Protein AF-A0A7C7V1P6-F1 (afdb_monomer)

Radius of gyration: 11.03 Å; Cα contacts (8 Å, |Δi|>4): 68; chains: 1; bounding box: 26×21×27 Å

Sequence (50 aa):
VEAVGDRLRVATGQGLVRLSSLQPAGKRMLSVEEFLRGYPLKAGHRFGPP

Nearest PDB structures (foldseek):
  6zu0-assembly1_E  TM=3.385E-01  e=1.451E+00  Pseudomonas aeruginosa PAO1
  2h12-assembly1_D  TM=3.858E-01  e=9.646E+00  Acetobacter aceti

Structure (mmCIF, N/CA/C/O backbone):
data_AF-A0A7C7V1P6-F1
#
_entry.id   AF-A0A7C7V1P6-F1
#
loop_
_atom_site.group_PDB
_atom_site.id
_atom_site.type_symbol
_atom_site.label_atom_id
_atom_site.label_alt_id
_atom_site.label_comp_id
_atom_site.label_asym_id
_atom_site.label_entity_id
_atom_site.label_seq_id
_atom_site.pdbx_PDB_ins_code
_atom_site.Cartn_x
_atom_site.Cartn_y
_atom_site.Cartn_z
_atom_site.occupancy
_atom_site.B_iso_or_equiv
_atom_site.auth_seq_id
_atom_site.auth_comp_id
_atom_site.auth_asym_id
_atom_site.auth_atom_id
_atom_site.pdbx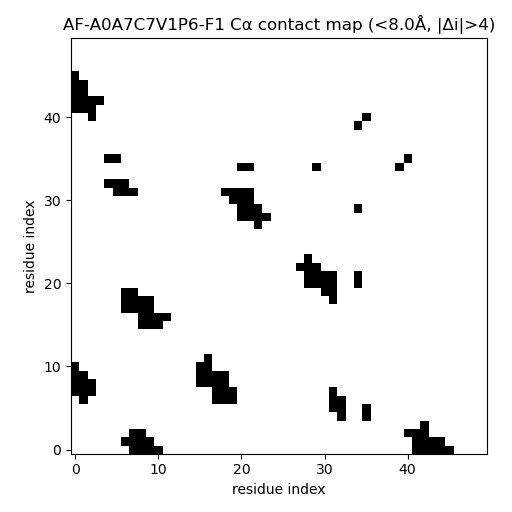_PDB_model_num
ATOM 1 N N . VAL A 1 1 ? -4.284 -5.813 5.960 1.00 81.06 1 VAL A N 1
ATOM 2 C CA . VAL A 1 1 ? -4.279 -5.311 4.563 1.00 81.06 1 VAL A CA 1
ATOM 3 C C . VAL A 1 1 ? -4.860 -6.370 3.642 1.00 81.06 1 VAL A C 1
ATOM 5 O O . VAL A 1 1 ? -4.625 -7.543 3.891 1.00 81.06 1 VAL A O 1
ATOM 8 N N . GLU A 1 2 ? -5.598 -5.977 2.611 1.00 79.00 2 GLU A N 1
ATOM 9 C CA . GLU A 1 2 ? -6.021 -6.818 1.485 1.00 79.00 2 GLU A CA 1
ATOM 10 C C . GLU A 1 2 ? -5.490 -6.159 0.204 1.00 79.00 2 GLU A C 1
ATOM 12 O O . GLU A 1 2 ? -5.771 -4.986 -0.045 1.00 79.00 2 GLU A O 1
ATOM 17 N N . ALA A 1 3 ? -4.700 -6.890 -0.582 1.00 72.25 3 ALA A N 1
ATOM 18 C CA . ALA A 1 3 ? -4.179 -6.437 -1.868 1.00 72.25 3 ALA A CA 1
ATOM 19 C C . ALA A 1 3 ? -4.500 -7.510 -2.915 1.00 72.25 3 ALA A C 1
ATOM 21 O O . ALA A 1 3 ? -3.956 -8.611 -2.847 1.00 72.25 3 ALA A O 1
ATOM 22 N N . VAL A 1 4 ? -5.427 -7.217 -3.829 1.00 71.56 4 VAL A N 1
ATOM 23 C CA . VAL A 1 4 ? -5.871 -8.148 -4.879 1.00 71.56 4 VAL A CA 1
ATOM 24 C C . VAL A 1 4 ? -5.943 -7.385 -6.195 1.00 71.56 4 VAL A C 1
ATOM 26 O O . VAL A 1 4 ? -6.711 -6.429 -6.310 1.00 71.56 4 VAL A O 1
ATOM 29 N N . GLY A 1 5 ? -5.146 -7.810 -7.179 1.00 70.69 5 GLY A N 1
ATOM 30 C CA . GLY A 1 5 ? -5.080 -7.179 -8.497 1.00 70.69 5 GLY A CA 1
ATOM 31 C C . GLY A 1 5 ? -4.678 -5.704 -8.417 1.00 70.69 5 GLY A C 1
ATOM 32 O O . GLY A 1 5 ? -3.547 -5.383 -8.065 1.00 70.69 5 GLY A O 1
ATOM 33 N N . ASP A 1 6 ? -5.627 -4.82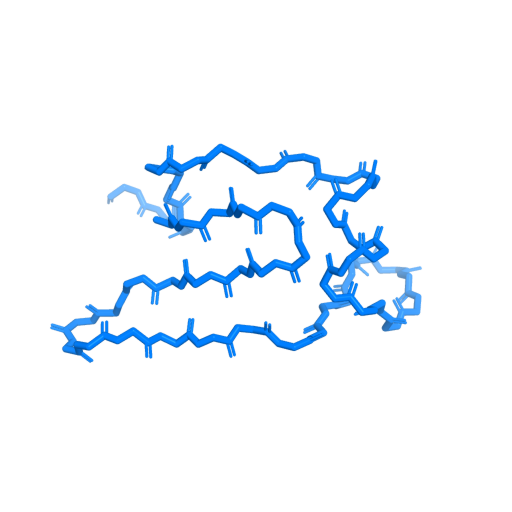5 -8.730 1.00 75.25 6 ASP A N 1
ATOM 34 C CA . ASP A 1 6 ? -5.513 -3.363 -8.787 1.00 75.25 6 ASP A CA 1
ATOM 35 C C . ASP A 1 6 ? -6.009 -2.650 -7.511 1.00 75.25 6 ASP A C 1
ATOM 37 O O . ASP A 1 6 ? -6.053 -1.418 -7.449 1.00 75.25 6 ASP A O 1
ATOM 41 N N . ARG A 1 7 ? -6.430 -3.398 -6.481 1.00 85.69 7 ARG A N 1
ATOM 42 C CA . ARG A 1 7 ? -7.090 -2.847 -5.286 1.00 85.69 7 ARG A CA 1
ATOM 43 C C . ARG A 1 7 ? -6.264 -3.071 -4.033 1.00 85.69 7 ARG A C 1
ATOM 45 O O . ARG A 1 7 ? -5.841 -4.187 -3.744 1.00 85.69 7 ARG A O 1
ATOM 52 N N . LEU A 1 8 ? -6.148 -2.010 -3.235 1.00 92.56 8 LEU A N 1
ATOM 53 C CA . LEU A 1 8 ? -5.538 -2.030 -1.910 1.00 92.56 8 LEU A CA 1
ATOM 54 C C . LEU A 1 8 ? -6.541 -1.520 -0.874 1.00 92.56 8 LEU A C 1
ATOM 56 O O . LEU A 1 8 ? -6.970 -0.363 -0.922 1.00 92.56 8 LEU A O 1
ATOM 60 N N . ARG A 1 9 ? -6.910 -2.388 0.070 1.00 95.19 9 ARG A N 1
ATOM 61 C CA . ARG A 1 9 ? -7.756 -2.053 1.217 1.00 95.19 9 ARG A CA 1
ATOM 62 C C . ARG A 1 9 ? -7.001 -2.266 2.518 1.00 95.19 9 ARG A C 1
ATOM 64 O O . ARG A 1 9 ? -6.297 -3.261 2.709 1.00 95.19 9 ARG A O 1
ATOM 71 N N . VAL A 1 10 ? -7.177 -1.338 3.442 1.00 95.25 10 VAL A N 1
ATOM 72 C CA . VAL A 1 10 ? -6.559 -1.381 4.763 1.00 95.25 10 VAL A CA 1
ATOM 73 C C . VAL A 1 10 ? -7.666 -1.361 5.800 1.00 95.25 10 VAL A C 1
ATOM 75 O O . VAL A 1 10 ? -8.533 -0.492 5.7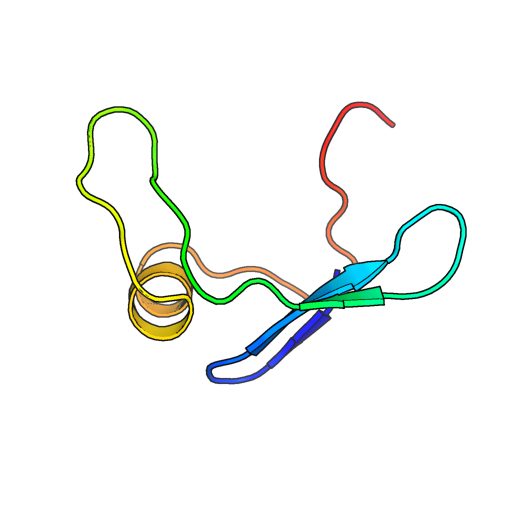66 1.00 95.25 10 VAL A O 1
ATOM 78 N N . ALA A 1 11 ? -7.650 -2.346 6.694 1.00 94.94 11 ALA A N 1
ATOM 79 C CA . ALA A 1 11 ? -8.526 -2.336 7.853 1.00 94.94 11 ALA A CA 1
ATOM 80 C C . ALA A 1 11 ? -8.074 -1.247 8.822 1.00 94.94 11 ALA A C 1
ATOM 82 O O . ALA A 1 11 ? -6.877 -1.103 9.080 1.00 94.94 11 ALA A O 1
ATOM 83 N N . THR A 1 12 ? -9.035 -0.491 9.332 1.00 93.06 12 THR A N 1
ATOM 84 C CA . THR A 1 12 ? -8.834 0.543 10.350 1.00 93.06 12 THR A CA 1
ATOM 85 C C . THR A 1 12 ? -9.511 0.108 11.653 1.00 93.06 12 THR A C 1
ATOM 87 O O . THR A 1 12 ? -10.019 -1.010 11.744 1.00 93.06 12 THR A O 1
ATOM 90 N N . GLY A 1 13 ? -9.524 0.971 12.677 1.00 90.62 13 GLY A N 1
ATOM 91 C CA . GLY A 1 13 ? -10.223 0.680 13.936 1.00 90.62 13 GLY A CA 1
ATOM 92 C C . GLY A 1 13 ? -11.713 0.364 13.743 1.00 90.62 13 GLY A C 1
ATOM 93 O O . GLY A 1 13 ? -12.261 -0.465 14.461 1.00 90.62 13 GLY A O 1
ATOM 94 N N . GLN A 1 14 ? -12.349 0.968 12.733 1.00 94.00 14 GLN A N 1
ATOM 95 C CA . GLN A 1 14 ? -13.692 0.618 12.277 1.00 94.00 14 GLN A CA 1
ATOM 96 C C . GLN A 1 14 ? -13.774 0.750 10.751 1.00 94.00 14 GLN A C 1
ATOM 98 O O . GLN A 1 14 ? -13.557 1.828 10.198 1.00 94.00 14 GLN A O 1
ATOM 103 N N . GLY A 1 15 ? -14.135 -0.343 10.076 1.00 93.75 15 GLY A N 1
ATOM 104 C CA . GLY A 1 15 ? -14.310 -0.379 8.625 1.00 93.75 15 GLY A CA 1
ATOM 105 C C 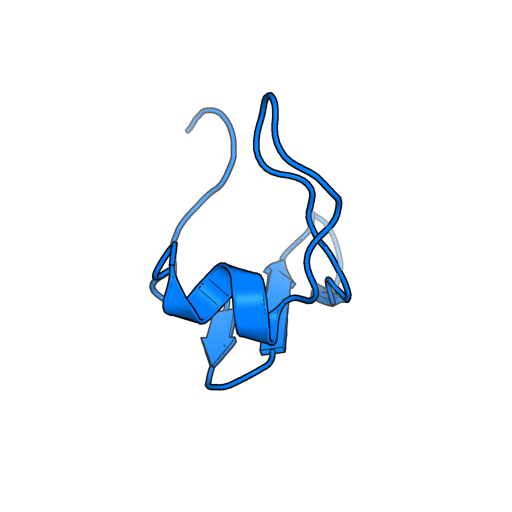. GLY A 1 15 ? -13.012 -0.562 7.830 1.00 93.75 15 GLY A C 1
ATOM 106 O O . GLY A 1 15 ? -12.006 -1.077 8.321 1.00 93.75 15 GLY A O 1
ATOM 107 N N . LEU A 1 16 ? -13.075 -0.192 6.549 1.00 95.06 16 LEU A N 1
ATOM 108 C CA . LEU A 1 16 ? -11.999 -0.360 5.574 1.00 95.06 16 LEU A CA 1
ATOM 109 C C . LEU A 1 16 ? -11.754 0.955 4.833 1.00 95.06 16 LEU A C 1
ATOM 111 O O . LEU A 1 16 ? -12.698 1.612 4.399 1.00 95.06 16 LEU A O 1
ATOM 115 N N . VAL A 1 17 ? -10.485 1.281 4.597 1.00 94.81 17 VAL A N 1
ATOM 116 C CA . VAL A 1 17 ? -10.078 2.353 3.682 1.00 94.81 17 VAL A CA 1
ATOM 117 C C . VAL A 1 17 ? -9.560 1.727 2.396 1.00 94.81 17 VAL A C 1
ATOM 119 O O . VAL A 1 17 ? -8.659 0.888 2.423 1.00 94.81 17 VAL A O 1
ATOM 122 N N . ARG A 1 18 ? -10.120 2.142 1.256 1.00 94.12 18 ARG A N 1
ATOM 123 C CA . ARG A 1 18 ? -9.594 1.806 -0.070 1.00 94.12 18 ARG A CA 1
ATOM 124 C C . ARG A 1 18 ? -8.636 2.903 -0.511 1.00 94.12 18 ARG A C 1
ATOM 126 O O . ARG A 1 18 ? -9.045 4.049 -0.662 1.00 94.12 18 ARG A O 1
ATOM 133 N N . LEU A 1 19 ? -7.387 2.535 -0.760 1.00 94.19 19 LEU A N 1
ATOM 134 C CA . LEU A 1 19 ? -6.400 3.445 -1.330 1.00 94.19 19 LEU A CA 1
ATOM 135 C C . LEU A 1 19 ? -6.560 3.462 -2.855 1.00 94.19 19 LEU A C 1
ATOM 137 O O . LEU A 1 19 ? -6.783 2.417 -3.468 1.00 94.19 19 LEU A O 1
ATOM 141 N N . SER A 1 20 ? -6.486 4.651 -3.453 1.00 95.12 20 SER A N 1
ATOM 142 C CA . SER A 1 20 ? -6.555 4.875 -4.907 1.00 95.12 20 SER A CA 1
ATOM 143 C C . SER A 1 20 ? -5.186 5.204 -5.514 1.00 95.12 20 SER A C 1
ATOM 145 O O . SER A 1 20 ? -4.896 4.799 -6.641 1.00 95.12 20 SER A O 1
ATOM 147 N N . SER A 1 21 ? -4.320 5.867 -4.749 1.00 95.62 21 SER A N 1
ATOM 148 C CA . SER A 1 21 ? -2.966 6.244 -5.148 1.00 95.62 21 SER A CA 1
ATOM 149 C C . SER A 1 21 ? -2.031 6.313 -3.943 1.00 95.62 21 SER A C 1
ATOM 151 O O . SER A 1 21 ? -2.476 6.609 -2.833 1.00 95.62 21 SER A O 1
ATOM 153 N N . LEU A 1 22 ? -0.738 6.068 -4.163 1.00 95.44 22 LEU A N 1
ATOM 154 C CA . LEU A 1 22 ? 0.319 6.204 -3.158 1.00 95.44 22 LEU A CA 1
ATOM 155 C C . LEU A 1 22 ? 1.552 6.886 -3.749 1.00 95.44 22 LEU A C 1
ATOM 157 O O . LEU A 1 22 ? 1.879 6.706 -4.920 1.00 95.44 22 LEU A O 1
ATOM 161 N N . GLN A 1 23 ? 2.280 7.612 -2.905 1.00 97.31 23 GLN A N 1
ATOM 162 C CA . GLN A 1 23 ? 3.565 8.202 -3.253 1.00 97.31 23 GLN A CA 1
ATOM 163 C C . GLN A 1 23 ? 4.680 7.519 -2.449 1.00 97.31 23 GLN A C 1
ATOM 165 O O . GLN A 1 23 ? 4.798 7.760 -1.246 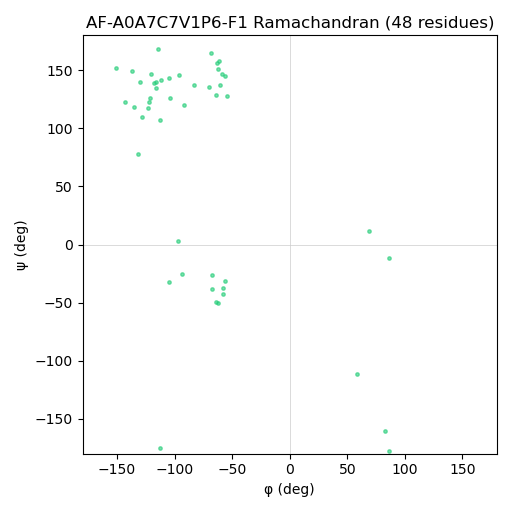1.00 97.31 23 GLN A O 1
ATOM 170 N N . PRO A 1 24 ? 5.518 6.679 -3.081 1.00 95.25 24 PRO A N 1
ATOM 171 C CA . PRO A 1 24 ? 6.745 6.208 -2.452 1.00 95.25 24 PRO A CA 1
ATOM 172 C C . PRO A 1 24 ? 7.695 7.377 -2.150 1.00 95.25 24 PRO A C 1
ATOM 174 O O . PRO A 1 24 ? 7.723 8.372 -2.878 1.00 95.25 24 PRO A O 1
ATOM 177 N N . ALA A 1 25 ? 8.514 7.243 -1.106 1.00 95.44 25 ALA A N 1
ATOM 178 C CA . ALA A 1 25 ? 9.471 8.278 -0.719 1.00 95.44 25 ALA A CA 1
ATOM 179 C C . ALA A 1 25 ? 10.395 8.664 -1.893 1.00 95.44 25 ALA A C 1
ATOM 181 O O . ALA A 1 25 ? 10.988 7.804 -2.546 1.00 95.44 25 ALA A O 1
ATOM 182 N N . GLY A 1 26 ? 10.490 9.967 -2.182 1.00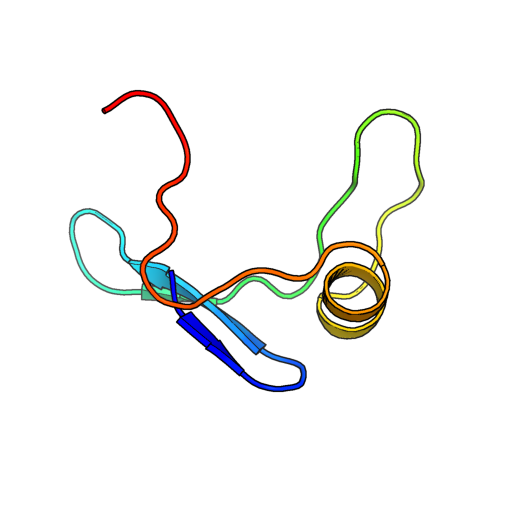 96.81 26 GLY A N 1
ATOM 183 C CA . GLY A 1 26 ? 11.306 10.499 -3.280 1.00 96.81 26 GLY A CA 1
ATOM 184 C C . GLY A 1 26 ? 10.802 10.170 -4.695 1.00 96.81 26 GLY A C 1
ATOM 185 O O . GLY A 1 26 ? 11.537 10.369 -5.660 1.00 96.81 26 GLY A O 1
ATOM 186 N N . LYS A 1 27 ? 9.577 9.649 -4.849 1.00 96.19 27 LYS A N 1
ATOM 187 C CA . LYS A 1 27 ? 8.953 9.349 -6.150 1.00 96.19 27 LYS A CA 1
ATOM 188 C C . LYS A 1 27 ? 7.732 10.240 -6.392 1.00 96.19 27 LYS A C 1
ATOM 190 O O . LYS A 1 27 ? 7.246 10.915 -5.486 1.00 96.19 27 LYS A O 1
ATOM 195 N N . ARG A 1 28 ? 7.231 10.239 -7.630 1.00 97.06 28 ARG A N 1
ATOM 196 C CA . ARG A 1 28 ? 5.922 10.820 -7.972 1.00 97.06 28 ARG A CA 1
ATOM 197 C C . ARG A 1 28 ? 4.780 9.993 -7.367 1.00 97.06 28 ARG A C 1
ATOM 199 O O . ARG A 1 28 ? 4.982 8.835 -7.005 1.00 97.06 28 ARG A O 1
ATOM 206 N N . MET A 1 29 ? 3.579 10.567 -7.324 1.00 97.81 29 MET A N 1
ATOM 207 C CA . MET A 1 29 ? 2.352 9.820 -7.031 1.00 97.81 29 MET A CA 1
ATOM 208 C C . MET 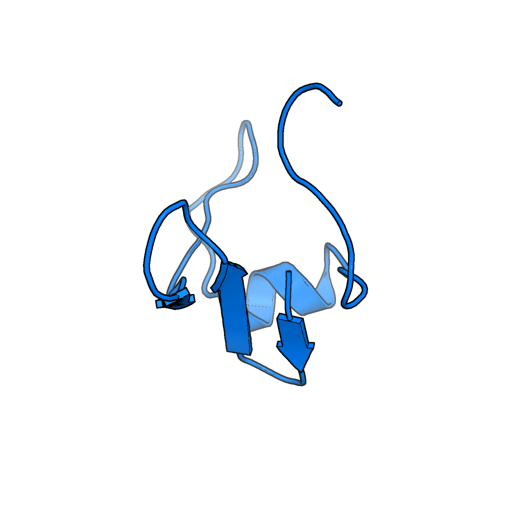A 1 29 ? 2.132 8.721 -8.086 1.00 97.81 29 MET A C 1
ATOM 210 O O . MET A 1 29 ? 2.320 8.957 -9.285 1.00 97.81 29 MET A O 1
ATOM 214 N N . LEU A 1 30 ? 1.735 7.534 -7.632 1.00 97.31 30 LEU A N 1
ATOM 215 C CA . LEU A 1 30 ? 1.396 6.366 -8.443 1.00 97.31 30 LEU A CA 1
ATOM 216 C C . LEU A 1 30 ? -0.052 5.953 -8.168 1.00 97.31 30 LEU A C 1
ATOM 218 O O . LEU A 1 30 ? -0.521 6.056 -7.033 1.00 97.31 30 LEU A O 1
ATOM 222 N N . SER A 1 31 ? -0.749 5.430 -9.173 1.00 96.25 31 SER A N 1
ATOM 223 C CA . SER A 1 31 ? -1.975 4.657 -8.938 1.00 96.25 31 SER A CA 1
ATOM 224 C C . SER A 1 31 ? -1.674 3.404 -8.104 1.00 96.25 31 SER A C 1
ATOM 226 O O . SER A 1 31 ? -0.538 2.924 -8.079 1.00 96.25 31 SER A O 1
ATOM 228 N N . VAL A 1 32 ? -2.678 2.839 -7.423 1.00 95.31 32 VAL A N 1
ATOM 229 C CA . VAL A 1 32 ? -2.487 1.572 -6.686 1.00 95.31 32 VAL A CA 1
ATOM 230 C C . VAL A 1 32 ? -2.016 0.443 -7.596 1.00 95.31 32 VAL A C 1
ATOM 232 O O . VAL A 1 32 ? -1.176 -0.347 -7.180 1.00 95.31 32 VAL A O 1
ATOM 235 N N . GLU A 1 33 ? -2.500 0.376 -8.834 1.00 94.12 33 GLU A N 1
ATOM 236 C CA . GLU A 1 33 ? -2.071 -0.651 -9.781 1.00 94.12 33 GLU A CA 1
ATOM 237 C C . GLU A 1 33 ? -0.578 -0.523 -10.121 1.00 94.12 33 GLU A C 1
ATOM 239 O O . GLU A 1 33 ? 0.168 -1.496 -10.005 1.00 94.12 33 GLU A O 1
ATOM 244 N N . GLU A 1 34 ? -0.116 0.681 -10.482 1.00 94.88 34 GLU A N 1
ATOM 245 C CA . GLU A 1 34 ? 1.312 0.946 -10.712 1.00 94.88 34 GLU A CA 1
ATOM 246 C C . GLU A 1 34 ? 2.143 0.629 -9.464 1.00 94.88 34 GLU A C 1
ATOM 248 O O . GLU A 1 34 ? 3.212 0.023 -9.561 1.00 94.88 34 GLU A O 1
ATOM 253 N N . PHE A 1 35 ? 1.643 1.014 -8.286 1.00 94.94 35 PHE A N 1
ATOM 254 C CA . PHE A 1 35 ? 2.311 0.754 -7.020 1.00 94.94 35 PHE A CA 1
ATOM 255 C C . PHE A 1 35 ? 2.455 -0.751 -6.761 1.00 94.94 35 PHE A C 1
ATOM 257 O O . PHE A 1 35 ? 3.563 -1.209 -6.505 1.00 94.94 35 PHE A O 1
ATOM 264 N N . LEU A 1 36 ? 1.384 -1.541 -6.879 1.00 92.94 36 LEU A N 1
ATOM 265 C CA . LEU A 1 36 ? 1.403 -2.979 -6.575 1.00 92.94 36 LEU A CA 1
ATOM 266 C C . LEU A 1 36 ? 2.262 -3.795 -7.551 1.00 92.94 36 LEU A C 1
ATOM 268 O O . LEU A 1 36 ? 2.795 -4.832 -7.157 1.00 92.94 36 LEU A O 1
ATOM 272 N N . ARG A 1 37 ? 2.448 -3.322 -8.793 1.00 92.94 37 ARG A N 1
ATOM 273 C CA . ARG A 1 37 ? 3.366 -3.944 -9.765 1.00 92.94 37 ARG A CA 1
ATOM 274 C C . ARG A 1 37 ? 4.837 -3.818 -9.351 1.00 92.94 37 ARG A C 1
ATOM 276 O O . ARG A 1 37 ? 5.604 -4.748 -9.575 1.00 92.94 37 ARG A O 1
ATOM 283 N N . GLY A 1 38 ? 5.235 -2.681 -8.771 1.00 93.19 38 GLY A N 1
ATOM 284 C CA . GLY A 1 38 ? 6.613 -2.438 -8.313 1.00 93.19 38 GLY A CA 1
ATOM 285 C C . GLY A 1 38 ? 6.865 -2.787 -6.842 1.00 93.19 38 GLY A C 1
ATOM 286 O O . GLY A 1 38 ? 7.993 -3.088 -6.461 1.00 93.19 38 GLY A O 1
ATOM 287 N N . TYR A 1 39 ? 5.814 -2.759 -6.023 1.00 91.81 39 TYR A N 1
ATOM 288 C CA . TYR A 1 39 ? 5.846 -2.937 -4.573 1.00 91.81 39 TYR A CA 1
ATOM 289 C C . TYR A 1 39 ?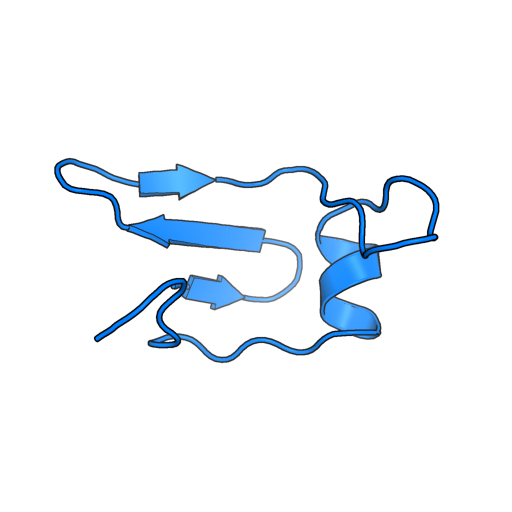 4.772 -3.955 -4.158 1.00 91.81 39 TYR A C 1
ATOM 291 O O . TYR A 1 39 ? 3.696 -3.573 -3.683 1.00 91.81 39 TYR A O 1
ATOM 299 N N . PRO A 1 40 ? 5.026 -5.261 -4.351 1.00 89.12 40 PRO A N 1
ATOM 300 C CA . PRO A 1 40 ? 4.039 -6.289 -4.060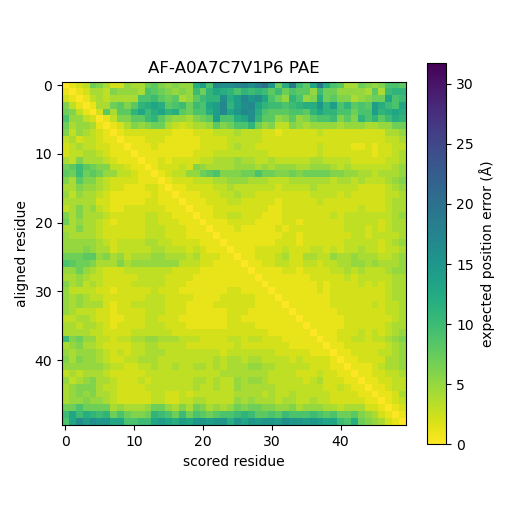 1.00 89.12 40 PRO A CA 1
ATOM 301 C C . PRO A 1 40 ? 3.718 -6.328 -2.563 1.00 89.12 40 PRO A C 1
ATOM 303 O O . PRO A 1 40 ? 4.601 -6.437 -1.711 1.00 89.12 40 PRO A O 1
ATOM 306 N N . LEU A 1 41 ? 2.427 -6.282 -2.242 1.00 90.31 41 LEU A N 1
ATOM 307 C CA . LEU A 1 41 ? 1.908 -6.439 -0.887 1.00 90.31 41 LEU A CA 1
ATOM 308 C C . LEU A 1 41 ? 1.138 -7.750 -0.781 1.00 90.31 41 LEU A C 1
ATOM 310 O O . LEU A 1 41 ? 0.391 -8.121 -1.684 1.00 90.31 41 LEU A O 1
ATOM 314 N N . LYS A 1 42 ? 1.283 -8.435 0.354 1.00 87.19 42 LYS A N 1
ATOM 315 C CA . LYS A 1 42 ? 0.474 -9.613 0.676 1.00 87.19 42 LYS A CA 1
ATOM 316 C C . LYS A 1 42 ? -0.711 -9.216 1.546 1.00 87.19 42 LYS A C 1
ATOM 318 O O . LYS A 1 42 ? -0.604 -8.337 2.407 1.00 87.19 42 LYS A O 1
ATOM 323 N N . ALA A 1 43 ? -1.836 -9.898 1.357 1.00 89.62 43 ALA A N 1
ATOM 324 C CA . ALA A 1 43 ? -2.923 -9.822 2.320 1.00 89.62 43 ALA A CA 1
ATOM 325 C C . ALA A 1 43 ? -2.418 -10.233 3.719 1.00 89.62 43 ALA A C 1
ATOM 327 O O . ALA A 1 43 ? -1.531 -11.072 3.854 1.00 89.62 43 ALA A O 1
ATOM 328 N N . GLY A 1 44 ? -2.945 -9.592 4.760 1.00 90.69 44 GLY A N 1
ATOM 329 C CA . GLY A 1 44 ? -2.500 -9.769 6.144 1.00 90.69 44 GLY A CA 1
ATOM 330 C C . GLY A 1 44 ? -1.321 -8.888 6.571 1.00 90.69 44 GLY A C 1
ATOM 331 O O . GLY A 1 44 ? -1.092 -8.763 7.771 1.00 90.69 44 GLY A O 1
ATOM 332 N N . HIS A 1 45 ? -0.632 -8.205 5.646 1.00 91.62 45 HIS A N 1
ATOM 333 C CA . HIS A 1 45 ? 0.430 -7.268 6.024 1.00 91.62 45 HIS A CA 1
ATOM 334 C C . HIS A 1 45 ? -0.117 -6.160 6.945 1.00 91.62 45 HIS A C 1
ATOM 336 O O . HIS A 1 45 ? -1.290 -5.769 6.833 1.00 91.62 45 HIS A O 1
ATOM 342 N N . ARG A 1 46 ? 0.719 -5.683 7.873 1.00 91.56 46 ARG A N 1
ATOM 343 C CA . ARG A 1 46 ? 0.402 -4.614 8.829 1.00 91.56 46 ARG A CA 1
ATOM 344 C C . ARG A 1 46 ? 1.312 -3.421 8.567 1.00 91.56 46 ARG A C 1
ATOM 346 O O . ARG A 1 46 ? 2.484 -3.598 8.255 1.00 91.56 46 ARG A O 1
ATOM 353 N N . PHE A 1 47 ? 0.749 -2.223 8.666 1.00 90.19 47 PHE A N 1
ATOM 354 C CA . PHE A 1 47 ? 1.491 -0.972 8.562 1.00 90.19 47 PHE A CA 1
ATOM 355 C C . PHE A 1 47 ? 1.649 -0.368 9.956 1.00 90.19 47 PHE A C 1
ATOM 357 O O . PHE A 1 47 ? 0.710 -0.432 10.747 1.00 90.19 47 PHE A O 1
ATOM 364 N N . GLY A 1 48 ? 2.799 0.250 10.222 1.00 86.44 48 GLY A N 1
ATOM 365 C CA . GLY A 1 48 ? 3.117 0.808 11.536 1.00 86.44 48 GLY A CA 1
ATOM 366 C C . GLY A 1 48 ? 3.741 -0.213 12.500 1.00 86.44 48 GLY A C 1
ATOM 367 O O . GLY A 1 48 ? 4.023 -1.344 12.096 1.00 86.44 48 GLY A O 1
ATOM 368 N N . PRO A 1 49 ? 4.022 0.203 13.746 1.00 80.94 49 PRO A N 1
ATOM 369 C CA . PRO A 1 49 ? 4.555 -0.675 14.786 1.00 80.94 49 PRO A CA 1
ATOM 370 C C . PRO A 1 49 ? 3.570 -1.808 15.154 1.00 80.94 49 PRO A C 1
ATOM 372 O O . PRO A 1 49 ? 2.370 -1.661 14.899 1.00 80.94 49 PRO A O 1
ATOM 375 N N . PRO A 1 50 ? 4.072 -2.934 15.704 1.00 63.00 50 PRO A N 1
ATOM 376 C CA . PRO A 1 50 ? 3.237 -4.037 16.182 1.00 63.00 50 PRO A CA 1
ATOM 377 C C . PRO A 1 50 ? 2.310 -3.633 17.333 1.00 63.00 50 PRO A C 1
ATOM 379 O O . PRO A 1 50 ? 2.717 -2.783 18.158 1.00 63.00 50 PRO A O 1
#

Mean predicted aligned error: 3.72 Å

Secondary structure (DSSP, 8-state):
-EEETTEEEEE-SSSEEEE-EE--TTS--EEHHHHHHHS---TT---S--

Solvent-accessible surface area (backbone atoms only — not comparable to full-atom values): 3159 Å² total; per-residue (Å²): 56,44,50,58,90,62,43,40,36,36,71,55,102,76,64,73,48,74,55,67,59,52,61,56,90,100,55,68,80,30,45,34,44,63,39,39,75,79,53,77,63,59,60,73,49,78,83,80,81,136

Foldseek 3Di:
DDDDQQWDWDDDPDDIDTDQWDADPPGDIDGSNRCCVVPPDHPPDDPDDD

pLDDT: mean 90.39, std 7.89, range [63.0, 97.81]